Protein AF-A0A5J4Q2A3-F1 (afdb_monomer_lite)

pLDDT: mean 70.54, std 13.64, range [39.84, 91.06]

Sequence (145 aa):
QNTLCSVMNIPIKYTAQIERRWKGLSETLSTDTLQIHTCFYKGNLLIAPNSTSLSSYMYYLDRDETLEGKALYEESISKLSASYNMMTVVDMQEFFDQPNGYTRFFPAFFYRNRDFFSWFIFIVQLVYDEKNMIYPNMVLLYKGN

Radius of gyration: 15.87 Å; chains: 1; bounding box: 33×42×39 Å

Structure (mmCIF, N/CA/C/O backbone):
data_AF-A0A5J4Q2A3-F1
#
_entry.id   AF-A0A5J4Q2A3-F1
#
loop_
_atom_site.group_PDB
_atom_site.id
_atom_site.type_symbol
_atom_site.label_atom_id
_atom_site.label_alt_id
_atom_site.label_comp_id
_atom_site.label_asym_id
_atom_site.label_entity_id
_atom_site.label_seq_id
_atom_site.pdbx_PDB_ins_code
_atom_site.Cartn_x
_atom_site.Cartn_y
_atom_site.Cartn_z
_atom_site.occupancy
_atom_site.B_iso_or_equiv
_atom_site.auth_seq_id
_atom_site.auth_comp_id
_atom_site.auth_asym_id
_atom_site.auth_atom_id
_atom_site.pdbx_PDB_model_num
ATOM 1 N N . GLN A 1 1 ? 12.625 4.850 17.564 1.00 39.84 1 GLN A N 1
ATOM 2 C CA . GLN A 1 1 ? 12.703 5.782 16.414 1.00 39.84 1 GLN A CA 1
ATOM 3 C C . GLN A 1 1 ? 13.092 5.070 15.112 1.00 39.84 1 GLN A C 1
ATOM 5 O O . GLN A 1 1 ? 12.363 5.245 14.150 1.00 39.84 1 GLN A O 1
ATOM 10 N N . ASN A 1 2 ? 14.117 4.201 15.066 1.00 41.53 2 ASN A N 1
ATOM 1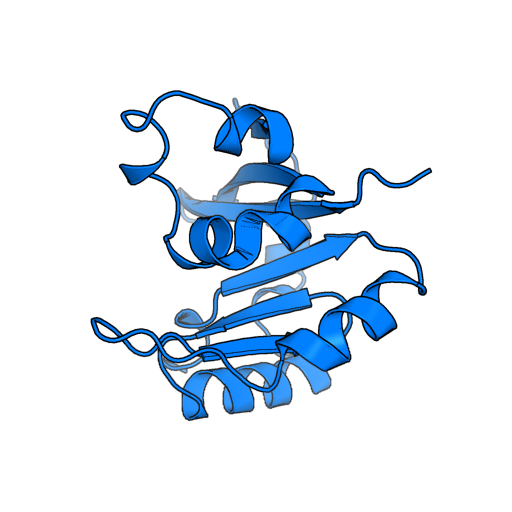1 C CA . ASN A 1 2 ? 14.521 3.493 13.826 1.00 41.53 2 ASN A CA 1
ATOM 12 C C . ASN A 1 2 ? 13.515 2.477 13.240 1.00 41.53 2 ASN A C 1
ATOM 14 O O . ASN A 1 2 ? 13.635 2.111 12.078 1.00 41.53 2 ASN A O 1
ATOM 18 N N . THR A 1 3 ? 12.530 2.011 14.007 1.00 44.84 3 THR A N 1
ATOM 19 C CA . THR A 1 3 ? 11.535 1.023 13.550 1.00 44.84 3 THR A CA 1
ATOM 20 C C . THR A 1 3 ? 10.438 1.629 12.669 1.00 44.84 3 THR A C 1
ATOM 22 O O . THR A 1 3 ? 9.942 0.952 11.773 1.00 44.84 3 THR A O 1
ATOM 25 N N . LEU A 1 4 ? 10.095 2.907 12.868 1.00 49.62 4 LEU A N 1
ATOM 26 C CA . LEU A 1 4 ? 9.005 3.575 12.144 1.00 49.62 4 LEU A CA 1
ATOM 27 C C . LEU A 1 4 ? 9.336 3.819 10.665 1.00 49.62 4 LEU A C 1
ATOM 29 O O . LEU A 1 4 ? 8.511 3.522 9.813 1.00 49.62 4 LEU A O 1
ATOM 33 N N . CYS A 1 5 ? 10.564 4.247 10.343 1.00 51.91 5 CYS A N 1
ATOM 34 C CA . CYS A 1 5 ? 11.005 4.467 8.954 1.00 51.91 5 CYS A CA 1
ATOM 35 C C . CYS A 1 5 ? 11.132 3.180 8.120 1.00 51.91 5 CYS A C 1
ATOM 37 O O . CYS A 1 5 ? 11.471 3.250 6.943 1.00 51.91 5 CYS A O 1
ATOM 39 N N . SER A 1 6 ? 10.918 2.006 8.723 1.00 60.00 6 SER A N 1
ATOM 40 C CA . SER A 1 6 ? 11.001 0.717 8.030 1.00 60.00 6 SER A CA 1
ATOM 41 C C . SER A 1 6 ? 9.648 0.188 7.555 1.00 60.00 6 SER A C 1
ATOM 43 O O . SER A 1 6 ? 9.611 -0.856 6.907 1.00 60.00 6 SER A O 1
ATOM 45 N N . VAL A 1 7 ? 8.548 0.876 7.884 1.00 63.50 7 VAL A N 1
ATOM 46 C CA . VAL A 1 7 ? 7.199 0.475 7.479 1.00 63.50 7 VAL A CA 1
ATOM 47 C C . VAL A 1 7 ? 6.744 1.338 6.314 1.00 63.50 7 VAL A C 1
ATOM 49 O O . VAL A 1 7 ? 6.680 2.558 6.419 1.00 63.50 7 VAL A O 1
ATOM 52 N N . MET A 1 8 ? 6.426 0.692 5.198 1.00 75.38 8 MET A N 1
ATOM 53 C CA . MET A 1 8 ? 5.768 1.331 4.069 1.00 75.38 8 MET A CA 1
ATOM 54 C C . MET A 1 8 ? 4.261 1.282 4.309 1.00 75.38 8 MET A C 1
ATOM 56 O O . MET A 1 8 ? 3.679 0.201 4.412 1.00 75.38 8 MET A O 1
ATOM 60 N N . ASN A 1 9 ? 3.657 2.460 4.419 1.00 77.25 9 ASN A N 1
ATOM 61 C CA . ASN A 1 9 ? 2.224 2.644 4.559 1.00 77.25 9 ASN A CA 1
ATOM 62 C C . ASN A 1 9 ? 1.631 3.022 3.196 1.00 77.25 9 ASN A C 1
ATOM 64 O O . ASN A 1 9 ? 1.978 4.061 2.639 1.00 77.25 9 ASN A O 1
ATOM 68 N N . ILE A 1 10 ? 0.774 2.163 2.647 1.00 76.19 10 ILE A N 1
ATOM 69 C CA . ILE A 1 10 ? 0.104 2.387 1.365 1.00 76.19 10 ILE A CA 1
ATOM 70 C C . ILE A 1 10 ? -1.393 2.532 1.639 1.00 76.19 10 ILE A C 1
ATOM 72 O O . ILE A 1 10 ? -2.068 1.518 1.857 1.00 76.19 10 ILE A O 1
ATOM 76 N N . PRO A 1 11 ? -1.936 3.760 1.615 1.00 76.25 11 PRO A N 1
ATOM 77 C CA . PRO A 1 11 ? -3.367 3.978 1.709 1.00 76.25 11 PRO A CA 1
ATOM 78 C C . PRO A 1 11 ? -4.111 3.255 0.595 1.00 76.25 11 PRO A C 1
ATOM 80 O O . PRO A 1 11 ? -3.725 3.298 -0.581 1.00 76.25 11 PRO A O 1
ATOM 83 N N . ILE A 1 12 ? -5.214 2.613 0.969 1.00 70.62 12 ILE A N 1
ATOM 84 C CA . ILE A 1 12 ? -6.081 1.913 0.034 1.00 70.62 12 ILE A CA 1
ATOM 85 C C . ILE A 1 12 ? -7.442 2.582 0.060 1.00 70.62 12 ILE A C 1
ATOM 87 O O . ILE A 1 12 ? -8.138 2.598 1.072 1.00 70.62 12 ILE A O 1
ATOM 91 N N . LYS A 1 13 ? -7.845 3.122 -1.086 1.00 71.56 13 LYS A N 1
ATOM 92 C CA . LYS A 1 13 ? -9.188 3.677 -1.251 1.00 71.56 13 LYS A CA 1
ATOM 93 C C . LYS A 1 13 ? -10.111 2.549 -1.710 1.00 71.56 13 LYS A C 1
ATOM 95 O O . LYS A 1 13 ? -10.019 2.120 -2.860 1.00 71.56 13 LYS A O 1
ATOM 100 N N . TYR A 1 14 ? -10.947 2.038 -0.802 1.00 66.56 14 TYR A N 1
ATOM 101 C CA . TYR A 1 14 ? -11.841 0.896 -1.040 1.00 66.56 14 TYR A CA 1
ATOM 102 C C . TYR A 1 14 ? -13.268 1.086 -0.500 1.00 66.56 14 TYR A C 1
ATOM 104 O O . TYR A 1 14 ? -13.542 1.983 0.293 1.00 66.56 14 TYR A O 1
ATOM 112 N N . THR A 1 15 ? -14.164 0.174 -0.898 1.00 58.06 15 THR A N 1
ATOM 113 C CA . THR A 1 15 ? -15.501 -0.050 -0.317 1.00 58.06 15 THR A CA 1
ATOM 114 C C . THR A 1 15 ? -15.494 -1.271 0.625 1.00 58.06 15 THR A C 1
ATOM 116 O O . THR A 1 15 ? -14.657 -2.168 0.493 1.00 58.06 15 THR A O 1
ATOM 119 N N . ALA A 1 16 ? -16.438 -1.353 1.574 1.00 56.97 16 ALA A N 1
ATOM 120 C CA . ALA A 1 16 ? -16.487 -2.371 2.645 1.00 56.97 16 ALA A CA 1
ATOM 121 C C . ALA A 1 16 ? -16.471 -3.857 2.190 1.00 56.97 16 ALA A C 1
ATOM 123 O O . ALA A 1 16 ? -16.280 -4.762 3.003 1.00 56.97 16 ALA A O 1
ATOM 124 N N . GLN A 1 17 ? -16.668 -4.149 0.900 1.00 59.00 17 GLN A N 1
ATOM 125 C CA . GLN A 1 17 ? -16.621 -5.510 0.350 1.00 59.00 17 GLN A CA 1
ATOM 126 C C . GLN A 1 17 ? -15.198 -6.093 0.257 1.00 59.00 17 GLN A C 1
ATOM 128 O O . GLN A 1 17 ? -15.039 -7.314 0.326 1.00 59.00 17 GLN A O 1
ATOM 133 N N . ILE A 1 18 ? -14.158 -5.257 0.154 1.00 64.12 18 ILE A N 1
ATOM 134 C CA . ILE A 1 18 ? -12.765 -5.726 0.021 1.00 64.12 18 ILE A CA 1
ATOM 135 C C . ILE A 1 18 ? -12.227 -6.319 1.320 1.00 64.12 18 ILE A C 1
ATOM 137 O O . ILE A 1 18 ? -11.523 -7.329 1.283 1.00 64.12 18 ILE A O 1
ATOM 141 N N . GLU A 1 19 ? -12.607 -5.757 2.470 1.00 60.41 19 GLU A N 1
ATOM 142 C CA . GLU A 1 19 ? -12.134 -6.217 3.783 1.00 60.41 19 GLU A CA 1
ATOM 143 C C . GLU A 1 19 ? -12.451 -7.702 4.026 1.00 60.41 19 GLU A C 1
ATOM 145 O O . GLU A 1 19 ? -11.644 -8.438 4.597 1.00 60.41 19 GLU A O 1
ATOM 150 N N . ARG A 1 20 ? -13.602 -8.182 3.528 1.00 63.16 20 ARG A N 1
ATOM 151 C CA . ARG A 1 20 ? -13.996 -9.599 3.623 1.00 63.16 20 ARG A CA 1
ATOM 152 C C . ARG A 1 20 ? -13.167 -10.502 2.717 1.00 63.16 20 ARG A C 1
ATOM 154 O O . ARG A 1 20 ? -12.816 -11.603 3.128 1.00 63.16 20 ARG A O 1
ATOM 161 N N . ARG A 1 21 ? -12.851 -10.041 1.503 1.00 63.66 21 ARG A N 1
ATOM 162 C CA . ARG A 1 21 ? -12.048 -10.795 0.527 1.00 63.66 21 ARG A CA 1
ATOM 163 C C . ARG A 1 21 ? -10.600 -10.961 1.000 1.00 63.66 21 ARG A C 1
ATOM 165 O O . ARG A 1 21 ? -9.985 -11.977 0.704 1.00 63.66 21 ARG A O 1
ATOM 172 N N . TRP A 1 22 ? -10.085 -10.000 1.773 1.00 62.06 22 TRP A N 1
ATOM 173 C CA . TRP A 1 22 ? -8.722 -10.038 2.303 1.00 62.06 22 TRP A CA 1
ATOM 174 C C . TRP A 1 22 ? -8.554 -10.873 3.581 1.00 62.06 22 TRP A C 1
ATOM 176 O O . TRP A 1 22 ? -7.512 -11.507 3.744 1.00 62.06 22 TRP A O 1
ATOM 186 N N . LYS A 1 23 ? -9.557 -10.941 4.472 1.00 59.97 23 LYS A N 1
ATOM 187 C CA . LYS A 1 23 ? -9.460 -11.774 5.691 1.00 59.97 23 LYS A CA 1
ATOM 188 C C . LYS A 1 23 ? -9.045 -13.226 5.404 1.00 59.97 23 LYS A C 1
ATOM 190 O O . LYS A 1 23 ? -8.353 -13.805 6.227 1.00 59.97 23 LYS A O 1
ATOM 195 N N . GLY A 1 24 ? -9.391 -13.775 4.235 1.00 56.72 24 GLY A N 1
ATOM 196 C CA . GLY A 1 24 ? -8.960 -15.115 3.810 1.00 56.72 24 GLY A CA 1
ATOM 197 C C . GLY A 1 24 ? -7.521 -15.224 3.275 1.00 56.72 24 GLY A C 1
ATOM 198 O O . GLY A 1 24 ? -6.995 -16.326 3.210 1.00 56.72 24 GLY A O 1
ATOM 199 N N . LEU A 1 25 ? -6.870 -14.117 2.898 1.00 55.56 25 LEU A N 1
ATOM 200 C CA . LEU A 1 25 ? -5.488 -14.083 2.380 1.00 55.56 25 LEU A CA 1
ATOM 201 C C . LEU A 1 25 ? -4.453 -13.730 3.464 1.00 55.56 25 LEU A C 1
ATOM 203 O O . LEU A 1 25 ? -3.288 -14.109 3.358 1.00 55.56 25 LEU A O 1
ATOM 207 N N . SER A 1 26 ? -4.880 -13.042 4.530 1.00 52.47 26 SER A N 1
ATOM 208 C CA . SER A 1 26 ? -4.028 -12.602 5.647 1.00 52.47 26 SER A CA 1
ATOM 209 C C . SER A 1 26 ? -3.342 -13.736 6.424 1.00 52.47 26 SER A C 1
ATOM 211 O O . SER A 1 26 ? -2.396 -13.463 7.160 1.00 52.47 26 SER A O 1
ATOM 213 N N . GLU A 1 27 ? -3.815 -14.978 6.316 1.00 50.19 27 GLU A N 1
ATOM 214 C CA . GLU A 1 27 ? -3.328 -16.093 7.140 1.00 50.19 27 GLU A CA 1
ATOM 215 C C . GLU A 1 27 ? -2.061 -16.762 6.580 1.00 50.19 27 GLU A C 1
ATOM 217 O O . GLU A 1 27 ? -1.430 -17.540 7.289 1.00 50.19 27 GLU A O 1
ATOM 222 N N . THR A 1 28 ? -1.632 -16.460 5.343 1.00 49.22 28 THR A N 1
ATOM 223 C CA . THR A 1 28 ? -0.509 -17.199 4.730 1.00 49.22 28 THR A CA 1
ATOM 224 C C . THR A 1 28 ? 0.356 -16.351 3.798 1.00 49.22 28 THR A C 1
ATOM 226 O O . THR A 1 28 ? 0.219 -16.422 2.581 1.00 49.22 28 THR A O 1
ATOM 229 N N . LEU A 1 29 ? 1.304 -15.575 4.330 1.00 50.53 29 LEU A N 1
ATOM 230 C CA . LEU A 1 29 ? 2.337 -14.942 3.497 1.00 50.53 29 LEU A CA 1
ATOM 231 C C . LEU A 1 29 ? 3.709 -15.030 4.178 1.00 50.53 29 LEU A C 1
ATOM 233 O O . LEU A 1 29 ? 4.071 -14.209 5.013 1.00 50.53 29 LEU A O 1
ATOM 237 N N . SER A 1 30 ? 4.475 -16.061 3.813 1.00 46.97 30 SER A N 1
ATOM 238 C CA . SER A 1 30 ? 5.915 -16.177 4.072 1.00 46.97 30 SER A CA 1
ATOM 239 C C . SER A 1 30 ? 6.646 -16.320 2.737 1.00 46.97 30 SER A C 1
ATOM 241 O O . SER A 1 30 ? 6.203 -17.028 1.835 1.00 46.97 30 SER A O 1
ATOM 243 N N . THR A 1 31 ? 7.742 -15.589 2.580 1.00 45.38 31 THR A N 1
ATOM 244 C CA . THR A 1 31 ? 8.578 -15.537 1.375 1.00 45.38 31 THR A CA 1
ATOM 245 C C . THR A 1 31 ? 9.932 -16.182 1.680 1.00 45.38 31 THR A C 1
ATOM 247 O O . THR A 1 31 ? 10.648 -15.698 2.551 1.00 45.38 31 THR A O 1
ATOM 250 N N . ASP A 1 32 ? 10.315 -17.217 0.924 1.00 49.50 32 ASP A N 1
ATOM 251 C CA . ASP A 1 32 ? 11.542 -18.017 1.145 1.00 49.50 32 ASP A CA 1
ATOM 252 C C . ASP A 1 32 ? 12.882 -17.268 0.990 1.00 49.50 32 ASP A C 1
ATOM 254 O O . ASP A 1 32 ? 13.937 -17.845 1.233 1.00 49.50 32 ASP A O 1
ATOM 258 N N . THR A 1 33 ? 12.891 -15.990 0.598 1.00 52.56 33 THR A N 1
ATOM 259 C CA . THR A 1 33 ? 14.143 -15.241 0.362 1.00 52.56 33 THR A CA 1
ATOM 260 C C . THR A 1 33 ? 14.278 -13.921 1.128 1.00 52.56 33 THR A C 1
ATOM 262 O O . THR A 1 33 ? 15.359 -13.344 1.125 1.00 52.56 33 THR A O 1
ATOM 265 N N . LEU A 1 34 ? 13.231 -13.458 1.818 1.00 56.84 34 LEU A N 1
ATOM 266 C CA . LEU A 1 34 ? 13.225 -12.326 2.765 1.00 56.84 34 LEU A CA 1
ATOM 267 C C . LEU A 1 34 ? 11.817 -12.274 3.352 1.00 56.84 34 LEU A C 1
ATOM 269 O O . LEU A 1 34 ? 10.891 -11.976 2.606 1.00 56.84 34 LEU A O 1
ATOM 273 N N . GLN A 1 35 ? 11.626 -12.597 4.630 1.00 65.25 35 GLN A N 1
ATOM 274 C CA . GLN A 1 35 ? 10.298 -12.665 5.251 1.00 65.25 35 GLN A CA 1
ATOM 275 C C . GLN A 1 35 ? 9.724 -11.247 5.439 1.00 65.25 35 GLN A C 1
ATOM 277 O O . GLN A 1 35 ? 9.941 -10.597 6.459 1.00 65.25 35 GLN A O 1
ATOM 282 N N . ILE A 1 36 ? 9.026 -10.733 4.425 1.00 71.06 36 ILE A N 1
ATOM 283 C CA . ILE A 1 36 ? 8.363 -9.426 4.489 1.00 71.06 36 ILE A CA 1
ATOM 284 C C . ILE A 1 36 ? 7.029 -9.619 5.209 1.00 71.06 36 ILE A C 1
ATOM 286 O O . ILE A 1 36 ? 6.273 -10.534 4.893 1.00 71.06 36 ILE A O 1
ATOM 290 N N . HIS A 1 37 ? 6.749 -8.763 6.184 1.00 75.06 37 HIS A N 1
ATOM 291 C CA . HIS A 1 37 ? 5.545 -8.820 7.000 1.00 75.06 37 HIS A CA 1
ATOM 292 C C . HIS A 1 37 ? 4.550 -7.780 6.501 1.00 75.06 37 HIS A C 1
ATOM 294 O O . HIS A 1 37 ? 4.892 -6.604 6.393 1.00 75.06 37 HIS A O 1
ATOM 300 N N . THR A 1 38 ? 3.322 -8.198 6.206 1.00 76.12 38 THR A N 1
ATOM 301 C CA . THR A 1 38 ? 2.289 -7.298 5.684 1.00 76.12 38 THR A CA 1
ATOM 302 C C . THR A 1 38 ? 0.993 -7.437 6.454 1.00 76.12 38 THR A C 1
ATOM 304 O O . THR A 1 38 ? 0.576 -8.558 6.740 1.00 76.12 38 THR A O 1
ATOM 307 N N . CYS A 1 39 ? 0.317 -6.329 6.738 1.00 75.94 39 CYS A N 1
ATOM 308 C CA . CYS A 1 39 ? -1.044 -6.364 7.264 1.00 75.94 39 CYS A CA 1
ATOM 309 C C . CYS A 1 39 ? -1.881 -5.218 6.705 1.00 75.94 39 CYS A C 1
ATOM 311 O O . CYS A 1 39 ? -1.357 -4.184 6.297 1.00 75.94 39 CYS A O 1
ATOM 313 N N . PHE A 1 40 ? -3.195 -5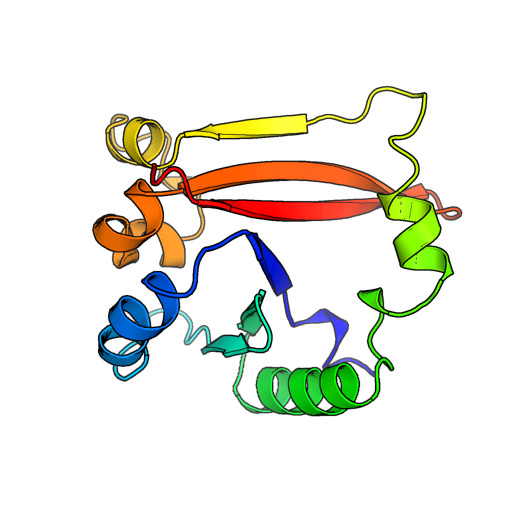.410 6.697 1.00 76.69 40 PHE A N 1
ATOM 314 C CA . PHE A 1 40 ? -4.126 -4.322 6.453 1.00 76.69 40 PHE A CA 1
ATOM 315 C C . PHE A 1 40 ? -4.560 -3.750 7.795 1.00 76.69 40 PHE A C 1
ATOM 317 O O . PHE A 1 40 ? -5.012 -4.494 8.667 1.00 76.69 40 PHE A O 1
ATOM 324 N N . TYR A 1 41 ? -4.430 -2.439 7.961 1.00 79.94 41 TYR A N 1
ATOM 325 C CA . TYR A 1 41 ? -4.772 -1.760 9.200 1.00 79.94 41 TYR A CA 1
ATOM 326 C C . TYR A 1 41 ? -5.349 -0.371 8.923 1.00 79.94 41 TYR A C 1
ATOM 328 O O . TYR A 1 41 ? -4.724 0.448 8.251 1.00 79.94 41 TYR A O 1
ATOM 336 N N . LYS A 1 42 ? -6.565 -0.111 9.427 1.00 78.88 42 LYS A N 1
ATOM 337 C CA . LYS A 1 42 ? -7.272 1.181 9.309 1.00 78.88 42 LYS A CA 1
ATOM 338 C C . LYS A 1 42 ? -7.297 1.772 7.886 1.00 78.88 42 LYS A C 1
ATOM 340 O O . LYS A 1 42 ? -7.014 2.948 7.698 1.00 78.88 42 LYS A O 1
ATOM 345 N N . GLY A 1 43 ? -7.611 0.965 6.873 1.00 76.50 43 GLY A N 1
ATOM 346 C CA . GLY A 1 43 ? -7.653 1.452 5.489 1.00 76.50 43 GLY A CA 1
ATOM 347 C C . GLY A 1 43 ? -6.320 1.404 4.736 1.00 76.50 43 GLY A C 1
ATOM 348 O O . GLY A 1 43 ? -6.266 1.779 3.569 1.00 76.50 43 GLY A O 1
ATOM 349 N N . ASN A 1 44 ? -5.249 0.927 5.371 1.00 81.12 44 ASN A N 1
ATOM 350 C CA . ASN A 1 44 ? -3.907 0.939 4.802 1.00 81.12 44 ASN A CA 1
ATOM 351 C C . ASN A 1 44 ? -3.333 -0.465 4.662 1.00 81.12 44 ASN A C 1
ATOM 353 O O . ASN A 1 44 ? -3.543 -1.304 5.535 1.00 81.12 44 ASN A O 1
ATOM 357 N N . LEU A 1 45 ? -2.544 -0.697 3.615 1.00 83.12 45 LEU A N 1
ATOM 358 C CA . LEU A 1 45 ? -1.622 -1.825 3.542 1.00 83.12 45 LEU A CA 1
ATOM 359 C C . LEU A 1 45 ? -0.283 -1.397 4.142 1.00 83.12 45 LEU A C 1
ATOM 361 O O . LEU A 1 45 ? 0.407 -0.534 3.605 1.00 83.12 45 LEU A O 1
ATOM 365 N N . LEU A 1 46 ? 0.080 -2.030 5.250 1.00 83.25 46 LEU A N 1
ATOM 366 C CA . LEU A 1 46 ? 1.360 -1.863 5.915 1.00 83.25 46 LEU A CA 1
ATOM 367 C C . LEU A 1 46 ? 2.306 -2.978 5.475 1.00 83.25 46 LEU A C 1
ATOM 369 O O . LEU A 1 46 ? 1.930 -4.151 5.475 1.00 83.25 46 LEU A O 1
ATOM 373 N N . ILE A 1 47 ? 3.539 -2.616 5.131 1.00 81.19 47 ILE A N 1
ATOM 374 C CA . ILE A 1 47 ? 4.600 -3.543 4.726 1.00 81.19 47 ILE A CA 1
ATOM 375 C C . ILE A 1 47 ? 5.841 -3.242 5.564 1.00 81.19 47 ILE A C 1
ATOM 377 O O . ILE A 1 47 ? 6.320 -2.112 5.573 1.00 81.19 47 ILE A O 1
ATOM 381 N N . ALA A 1 48 ? 6.376 -4.241 6.260 1.00 82.38 48 ALA A N 1
ATOM 382 C CA . ALA A 1 48 ? 7.493 -4.096 7.186 1.00 82.38 48 ALA A CA 1
ATOM 383 C C . ALA A 1 48 ? 8.510 -5.243 7.039 1.00 82.38 48 ALA A C 1
ATOM 385 O O . ALA A 1 48 ? 8.149 -6.351 6.638 1.00 82.38 48 ALA A O 1
ATOM 386 N N . PRO A 1 49 ? 9.783 -5.034 7.420 1.00 78.88 49 PRO A N 1
ATOM 387 C CA . PRO A 1 49 ? 10.794 -6.091 7.388 1.00 78.88 49 PRO A CA 1
ATOM 388 C C . PRO A 1 49 ? 10.610 -7.147 8.490 1.00 78.88 49 PRO A C 1
ATOM 390 O O . PRO A 1 49 ? 11.183 -8.226 8.395 1.00 78.88 49 PRO A O 1
ATOM 393 N N . ASN A 1 50 ? 9.866 -6.844 9.558 1.00 81.31 50 ASN A N 1
ATOM 394 C CA . ASN A 1 50 ? 9.606 -7.757 10.672 1.00 81.31 50 ASN A CA 1
ATOM 395 C C . ASN A 1 50 ? 8.323 -7.368 11.428 1.00 81.31 50 ASN A C 1
ATOM 397 O O . ASN A 1 50 ? 7.839 -6.236 11.323 1.00 81.31 50 ASN A O 1
ATOM 401 N N . SER A 1 51 ? 7.796 -8.305 12.217 1.00 81.19 51 SER A N 1
ATOM 402 C CA . SER A 1 51 ? 6.589 -8.117 13.032 1.00 81.19 51 SER A CA 1
ATOM 403 C C . SER A 1 51 ? 6.723 -7.001 14.074 1.00 81.19 51 SER A C 1
ATOM 405 O O . SER A 1 51 ? 5.771 -6.256 14.285 1.00 81.19 51 SER A O 1
ATOM 407 N N . THR A 1 52 ? 7.896 -6.818 14.688 1.00 83.56 52 THR A N 1
ATOM 408 C CA . THR A 1 52 ? 8.131 -5.765 15.693 1.00 83.56 52 THR A CA 1
ATOM 409 C C . THR A 1 52 ? 7.984 -4.363 15.107 1.00 83.56 52 THR A C 1
ATOM 411 O O . THR A 1 52 ? 7.342 -3.508 15.723 1.00 83.56 52 THR A O 1
ATOM 414 N N . SER A 1 53 ? 8.546 -4.116 13.919 1.00 82.62 53 SER A N 1
ATOM 415 C CA . SER A 1 53 ? 8.368 -2.862 13.179 1.00 82.62 53 SER A CA 1
ATOM 416 C C . SER A 1 53 ? 6.893 -2.616 12.873 1.00 82.62 53 SER A C 1
ATOM 418 O O . SER A 1 53 ? 6.402 -1.514 13.110 1.00 82.62 53 SER A O 1
ATOM 420 N N . LEU A 1 54 ? 6.184 -3.651 12.410 1.00 83.00 54 LEU A N 1
ATOM 421 C CA . LEU A 1 54 ? 4.766 -3.578 12.058 1.00 83.00 54 LEU A CA 1
ATOM 422 C C . LEU A 1 54 ? 3.899 -3.213 13.275 1.00 83.00 54 LEU A C 1
ATOM 424 O O . LEU A 1 54 ? 3.178 -2.219 13.241 1.00 83.00 54 LEU A O 1
ATOM 428 N N . SER A 1 55 ? 4.041 -3.947 14.382 1.00 82.69 55 SER A N 1
ATOM 429 C CA . SER A 1 55 ? 3.294 -3.702 15.623 1.00 82.69 55 SER A CA 1
ATOM 430 C C . SER A 1 55 ? 3.626 -2.347 16.246 1.00 82.69 55 SER A C 1
ATOM 432 O O . SER A 1 55 ? 2.737 -1.664 16.750 1.00 82.69 55 SER A O 1
ATOM 434 N N . SER A 1 56 ? 4.896 -1.928 16.184 1.00 83.88 56 SER A N 1
ATOM 435 C CA . SER A 1 56 ? 5.301 -0.596 16.648 1.00 83.88 56 SER A CA 1
ATOM 436 C C . SER A 1 56 ? 4.618 0.491 15.823 1.00 83.88 56 SER A C 1
ATOM 438 O O . SER A 1 56 ? 4.073 1.429 16.391 1.00 83.88 56 SER A O 1
ATOM 440 N N . TYR A 1 57 ? 4.609 0.365 14.493 1.00 83.62 57 TYR A N 1
ATOM 441 C CA . TYR A 1 57 ? 3.957 1.339 13.620 1.00 83.62 57 TYR A CA 1
ATOM 442 C C . TYR A 1 57 ? 2.450 1.414 13.871 1.00 83.62 57 TYR A C 1
ATOM 444 O O . TYR A 1 57 ? 1.927 2.513 14.005 1.00 83.62 57 TYR A O 1
ATOM 452 N N . MET A 1 58 ? 1.770 0.274 14.035 1.00 85.12 58 MET A N 1
ATOM 453 C CA . MET A 1 58 ? 0.346 0.235 14.397 1.00 85.12 58 MET A CA 1
ATOM 454 C C . MET A 1 58 ? 0.065 0.960 15.723 1.00 85.12 58 MET A C 1
ATOM 456 O O . MET A 1 58 ? -0.864 1.758 15.787 1.00 85.12 58 MET A O 1
ATOM 460 N N . TYR A 1 59 ? 0.908 0.759 16.745 1.00 86.62 59 TYR A N 1
ATOM 461 C CA . TYR A 1 59 ? 0.795 1.458 18.032 1.00 86.62 59 TYR A CA 1
ATOM 462 C C . TYR A 1 59 ? 0.871 2.987 17.888 1.00 86.62 59 TYR A C 1
ATOM 464 O O . TYR A 1 59 ? 0.101 3.704 18.523 1.00 86.62 59 TYR A O 1
ATOM 472 N N . TYR A 1 60 ? 1.780 3.497 17.051 1.00 83.50 60 TYR A N 1
ATOM 473 C CA . TYR A 1 60 ? 1.880 4.938 16.789 1.00 83.50 60 TYR A CA 1
ATOM 474 C C . TYR A 1 60 ? 0.761 5.445 15.871 1.00 83.50 60 TYR A C 1
ATOM 476 O O . TYR A 1 60 ? 0.289 6.563 16.064 1.00 83.50 60 TYR A O 1
ATOM 484 N N . LEU A 1 61 ? 0.300 4.630 14.915 1.00 84.50 61 LEU A N 1
ATOM 485 C CA . LEU A 1 61 ? -0.825 4.960 14.034 1.00 84.50 61 LEU A CA 1
ATOM 486 C C . LEU A 1 61 ? -2.133 5.084 14.821 1.00 84.50 61 LEU A C 1
ATOM 488 O O . LEU A 1 61 ? -2.972 5.913 14.501 1.00 84.50 61 LEU A O 1
ATOM 492 N N . ASP A 1 62 ? -2.306 4.300 15.885 1.00 86.75 62 ASP A N 1
ATOM 493 C CA . ASP A 1 62 ? -3.465 4.416 16.773 1.00 86.75 62 ASP A CA 1
ATOM 494 C C . ASP A 1 62 ? -3.520 5.706 17.582 1.00 86.75 62 ASP A C 1
ATOM 496 O O . ASP A 1 62 ? -4.581 6.049 18.101 1.00 86.75 62 ASP A O 1
ATOM 500 N N . ARG A 1 63 ? -2.391 6.405 17.681 1.00 85.00 63 ARG A N 1
ATOM 501 C CA . ARG A 1 63 ? -2.224 7.628 18.464 1.00 85.00 63 ARG A CA 1
ATOM 502 C C . ARG A 1 63 ? -2.037 8.864 17.585 1.00 85.00 63 ARG A C 1
ATOM 504 O O . ARG A 1 63 ? -1.740 9.924 18.122 1.00 85.00 63 ARG A O 1
ATOM 511 N N . ASP A 1 64 ? -2.146 8.713 16.262 1.00 79.31 64 ASP A N 1
ATOM 512 C CA . ASP A 1 64 ? -1.833 9.750 15.270 1.00 79.31 64 ASP A CA 1
ATOM 513 C C . ASP A 1 64 ? -0.403 10.323 15.427 1.00 79.31 64 ASP A C 1
ATOM 515 O O . ASP A 1 64 ? -0.107 11.466 15.089 1.00 79.31 64 ASP A O 1
ATOM 519 N N . GLU A 1 65 ? 0.522 9.505 15.944 1.00 80.50 65 GLU A N 1
ATOM 520 C CA . GLU A 1 65 ? 1.917 9.870 16.237 1.00 80.50 65 GLU A CA 1
ATOM 521 C C . GLU A 1 65 ? 2.896 9.407 15.130 1.00 80.50 65 GLU A C 1
ATOM 523 O O . GLU A 1 65 ? 4.121 9.446 15.309 1.00 80.50 65 GLU A O 1
ATOM 528 N N . THR A 1 66 ? 2.392 8.948 13.979 1.00 74.62 66 THR A N 1
ATOM 529 C CA . THR A 1 66 ? 3.230 8.556 12.832 1.00 74.62 66 THR A CA 1
ATOM 530 C C . THR A 1 66 ? 3.782 9.772 12.091 1.00 74.62 66 THR A C 1
ATOM 532 O O . THR A 1 66 ? 3.367 10.909 12.313 1.00 74.62 66 THR A O 1
ATOM 535 N N . LEU A 1 67 ? 4.770 9.553 11.215 1.00 66.62 67 LEU A N 1
ATOM 536 C CA . LEU A 1 67 ? 5.310 10.628 10.379 1.00 66.62 67 LEU A CA 1
ATOM 537 C C . LEU A 1 67 ? 4.204 11.231 9.500 1.00 66.62 67 LEU A C 1
ATOM 539 O O . LEU A 1 67 ? 4.157 12.443 9.332 1.00 66.62 67 LEU A O 1
ATOM 543 N N . GLU A 1 68 ? 3.306 10.379 9.008 1.00 65.31 68 GLU A N 1
ATOM 544 C CA . GLU A 1 68 ? 2.212 10.726 8.111 1.00 65.31 68 GLU A CA 1
ATOM 545 C C . GLU A 1 68 ? 1.095 11.525 8.789 1.00 65.31 68 GLU A C 1
ATOM 547 O O . GLU A 1 68 ? 0.448 12.326 8.126 1.00 65.31 68 GLU A O 1
ATOM 552 N N . GLY A 1 69 ? 0.907 11.358 10.104 1.00 57.97 69 GLY A N 1
ATOM 553 C CA . GLY A 1 69 ? -0.037 12.142 10.911 1.00 57.97 69 GLY A CA 1
ATOM 554 C C . GLY A 1 69 ? 0.502 13.503 11.371 1.00 57.97 69 GLY A C 1
ATOM 555 O O . GLY A 1 69 ? -0.223 14.293 11.974 1.00 57.97 69 GLY A O 1
ATOM 556 N N . LYS A 1 70 ? 1.778 13.819 11.109 1.00 63.50 70 LYS A N 1
ATOM 557 C CA . LYS A 1 70 ? 2.325 15.151 11.405 1.00 63.50 70 LYS A CA 1
ATOM 558 C C . LYS A 1 70 ? 1.892 16.127 10.315 1.00 63.50 70 LYS A C 1
ATOM 560 O O . LYS A 1 70 ? 2.148 15.879 9.142 1.00 63.50 70 LYS A O 1
ATOM 565 N N . ALA A 1 71 ? 1.361 17.286 10.714 1.00 53.66 71 ALA A N 1
ATOM 566 C CA . ALA A 1 71 ? 0.889 18.353 9.818 1.00 53.66 71 ALA A CA 1
ATOM 567 C C . ALA A 1 71 ? 1.873 18.720 8.684 1.00 53.66 71 ALA A C 1
ATOM 569 O O . ALA A 1 71 ? 1.450 19.052 7.583 1.00 53.66 71 ALA A O 1
ATOM 570 N N . LEU A 1 72 ? 3.186 18.598 8.918 1.00 48.44 72 LEU A N 1
ATOM 571 C CA . LEU A 1 72 ? 4.221 18.843 7.908 1.00 48.44 72 LEU A CA 1
ATOM 572 C C . LEU A 1 72 ? 4.232 17.800 6.777 1.00 48.44 72 LEU A C 1
ATOM 574 O O . LEU A 1 72 ? 4.499 18.160 5.635 1.00 48.44 72 LEU A O 1
ATOM 578 N N . TYR A 1 73 ? 3.934 16.526 7.055 1.00 57.03 73 TYR A N 1
ATOM 579 C CA . TYR A 1 73 ? 3.814 15.506 6.010 1.00 57.03 73 TYR A CA 1
ATOM 580 C C . TYR A 1 73 ? 2.544 15.728 5.191 1.00 57.03 73 TYR A C 1
ATOM 582 O O . TYR A 1 73 ? 2.627 15.744 3.967 1.00 57.03 73 TYR A O 1
ATOM 590 N N . GLU A 1 74 ? 1.406 16.002 5.842 1.00 55.56 74 GLU A N 1
ATOM 591 C CA . GLU A 1 74 ? 0.159 16.372 5.158 1.00 55.56 74 GLU A CA 1
ATOM 592 C C . GLU A 1 74 ? 0.332 17.611 4.274 1.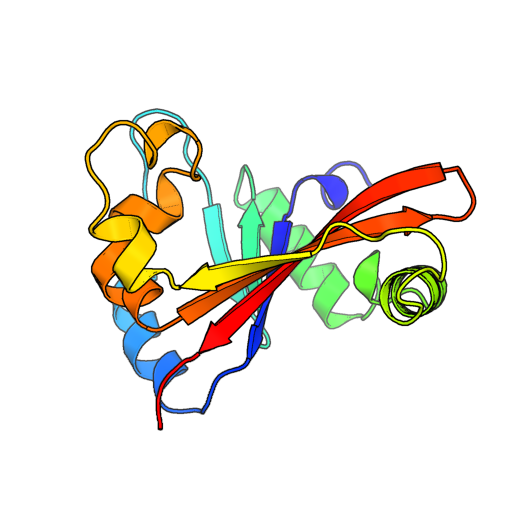00 55.56 74 GLU A C 1
ATOM 594 O O . GLU A 1 74 ? -0.120 17.620 3.133 1.00 55.56 74 GLU A O 1
ATOM 599 N N . GLU A 1 75 ? 1.030 18.646 4.742 1.00 53.59 75 GLU A N 1
ATOM 600 C CA . GLU A 1 75 ? 1.292 19.854 3.956 1.00 53.59 75 GLU A CA 1
ATOM 601 C C . GLU A 1 75 ? 2.251 19.590 2.778 1.00 53.59 75 GLU A C 1
ATOM 603 O O . GLU A 1 75 ? 2.065 20.144 1.693 1.00 53.59 75 GLU A O 1
ATOM 608 N N . SER A 1 76 ? 3.221 18.687 2.959 1.00 51.22 76 SER A N 1
ATOM 609 C CA . SER A 1 76 ? 4.154 18.260 1.906 1.00 51.22 76 SER A CA 1
ATOM 610 C C . SER A 1 76 ? 3.458 17.436 0.818 1.00 51.22 76 SER A C 1
ATOM 612 O O . SER A 1 76 ? 3.711 17.652 -0.362 1.00 51.22 76 SER A O 1
ATOM 614 N N . ILE A 1 77 ? 2.557 16.514 1.187 1.00 52.41 77 ILE A N 1
ATOM 615 C CA . ILE A 1 77 ? 1.827 15.663 0.226 1.00 52.41 77 ILE A CA 1
ATOM 616 C C . ILE A 1 77 ? 0.591 16.350 -0.377 1.00 52.41 77 ILE A C 1
ATOM 618 O O . ILE A 1 77 ? 0.206 16.024 -1.499 1.00 52.41 77 ILE A O 1
ATOM 622 N N . SER A 1 78 ? -0.054 17.272 0.351 1.00 52.56 78 SER A N 1
ATOM 623 C CA . SER A 1 78 ? -1.241 18.010 -0.119 1.00 52.56 78 SER A CA 1
ATOM 624 C C . SER A 1 78 ? -0.876 19.093 -1.126 1.00 52.56 78 SER A C 1
ATOM 626 O O . SER A 1 78 ? -1.658 19.398 -2.029 1.00 52.56 78 SER A O 1
ATOM 628 N N . LYS A 1 79 ? 0.343 19.630 -1.029 1.00 48.19 79 LYS A N 1
ATOM 629 C CA . LYS A 1 79 ? 0.941 20.426 -2.090 1.00 48.19 79 LYS A CA 1
ATOM 630 C C . LYS A 1 79 ? 1.477 19.462 -3.140 1.00 48.19 79 LYS A C 1
ATOM 632 O O . LYS A 1 79 ? 2.621 19.024 -3.088 1.00 48.19 79 LYS A O 1
ATOM 637 N N . LEU A 1 80 ? 0.664 19.175 -4.156 1.00 51.06 80 LEU A N 1
ATOM 638 C CA . LEU A 1 80 ? 1.201 18.856 -5.478 1.00 51.06 80 LEU A CA 1
ATOM 639 C C . LEU A 1 80 ? 2.161 20.008 -5.832 1.00 51.06 80 LEU A C 1
ATOM 641 O O . LEU A 1 80 ? 1.709 21.067 -6.256 1.00 51.06 80 LEU A O 1
ATOM 645 N N . SER A 1 81 ? 3.464 19.850 -5.552 1.00 46.59 81 SER A N 1
ATOM 646 C CA . SER A 1 81 ? 4.507 20.826 -5.892 1.00 46.59 81 SER A CA 1
ATOM 647 C C . SER A 1 81 ? 4.255 21.399 -7.288 1.00 46.59 81 SER A C 1
ATOM 649 O O . SER A 1 81 ? 4.033 20.657 -8.246 1.00 46.59 81 SER A O 1
ATOM 651 N N . ALA A 1 82 ? 4.286 22.729 -7.389 1.00 48.34 82 ALA A N 1
ATOM 652 C CA . ALA A 1 82 ? 4.122 23.457 -8.646 1.00 48.34 82 ALA A CA 1
ATOM 653 C C . ALA A 1 82 ? 5.244 23.150 -9.661 1.00 48.34 82 ALA A C 1
ATOM 655 O O . ALA A 1 82 ? 5.117 23.432 -10.850 1.00 48.34 82 ALA A O 1
ATOM 656 N N . SER A 1 83 ? 6.340 22.559 -9.187 1.00 50.31 83 SER A N 1
ATOM 657 C CA . SER A 1 83 ? 7.479 22.062 -9.954 1.00 50.31 83 SER A CA 1
ATOM 658 C C . SER A 1 83 ? 7.328 20.557 -10.195 1.00 50.31 83 SER A C 1
ATOM 660 O O . SER A 1 83 ? 7.230 19.797 -9.237 1.00 50.31 83 SER A O 1
ATOM 662 N N . TYR A 1 84 ? 7.293 20.162 -11.474 1.00 47.41 84 TYR A N 1
ATOM 663 C CA . TYR A 1 84 ? 7.214 18.797 -12.024 1.00 47.41 84 TYR A CA 1
ATOM 664 C C . TYR A 1 84 ? 7.259 17.647 -10.996 1.00 47.41 84 TYR A C 1
ATOM 666 O O . TYR A 1 84 ? 8.301 17.030 -10.782 1.00 47.41 84 TYR A O 1
ATOM 674 N N . ASN A 1 85 ? 6.111 17.306 -10.404 1.00 56.88 85 ASN A N 1
ATOM 675 C CA . ASN A 1 85 ? 5.965 16.020 -9.728 1.00 56.88 85 ASN A CA 1
ATOM 676 C C . ASN A 1 85 ? 5.814 14.941 -10.791 1.00 56.88 85 ASN A C 1
ATOM 678 O O . ASN A 1 85 ? 4.908 15.007 -11.624 1.00 56.88 85 ASN A O 1
ATOM 682 N N . MET A 1 86 ? 6.677 13.930 -10.757 1.00 59.88 86 MET A N 1
ATOM 683 C CA . MET A 1 86 ? 6.438 12.725 -11.536 1.00 59.88 86 MET A CA 1
ATOM 684 C C . MET A 1 86 ? 5.328 11.932 -10.842 1.00 59.88 86 MET A C 1
ATOM 686 O O . MET A 1 86 ? 5.492 11.481 -9.706 1.00 59.88 86 MET A O 1
ATOM 690 N N . MET A 1 87 ? 4.192 11.806 -11.522 1.00 72.19 87 MET A N 1
ATOM 691 C CA . MET A 1 87 ? 3.083 10.951 -11.120 1.00 72.19 87 MET A CA 1
ATOM 692 C C . MET A 1 87 ? 2.996 9.791 -12.103 1.00 72.19 87 MET A C 1
ATOM 694 O O . MET A 1 87 ? 2.860 9.998 -13.308 1.00 72.19 87 MET A O 1
ATOM 698 N N . THR A 1 88 ? 3.056 8.575 -11.579 1.00 79.56 88 THR A N 1
ATOM 699 C CA . THR A 1 88 ? 2.845 7.351 -12.344 1.00 79.56 88 THR A CA 1
ATOM 700 C C . THR A 1 88 ? 1.529 6.737 -11.900 1.00 79.56 88 THR A C 1
ATOM 702 O O . THR A 1 88 ? 1.309 6.525 -10.709 1.00 79.56 88 THR A O 1
ATOM 705 N N . VAL A 1 89 ? 0.660 6.443 -12.862 1.00 83.31 89 VAL A N 1
ATOM 706 C CA . VAL A 1 89 ? -0.606 5.739 -12.654 1.00 83.31 89 VAL A CA 1
ATOM 707 C C . VAL A 1 89 ? -0.520 4.436 -13.431 1.00 83.31 89 VAL A C 1
ATOM 709 O O . VAL A 1 89 ? -0.295 4.451 -14.638 1.00 83.31 89 VAL A O 1
ATOM 712 N N . VAL A 1 90 ? -0.647 3.315 -12.731 1.00 87.19 90 VAL A N 1
ATOM 713 C CA . VAL A 1 90 ? -0.483 1.976 -13.294 1.00 87.19 90 VAL A CA 1
ATOM 714 C C . VAL A 1 90 ? -1.775 1.203 -13.099 1.00 87.19 90 VAL A C 1
ATOM 716 O O . VAL A 1 90 ? -2.187 0.953 -11.966 1.00 87.19 90 VAL A O 1
ATOM 719 N N . ASP A 1 91 ? -2.403 0.791 -14.197 1.00 89.44 91 ASP A N 1
ATOM 720 C CA . ASP A 1 91 ? -3.406 -0.263 -14.137 1.00 89.44 91 ASP A CA 1
ATOM 721 C C . ASP A 1 91 ? -2.705 -1.585 -13.798 1.00 89.44 91 ASP A C 1
ATOM 723 O O . ASP A 1 91 ? -1.884 -2.090 -14.563 1.00 89.44 91 ASP A O 1
ATOM 727 N N . MET A 1 92 ? -3.004 -2.143 -12.625 1.00 89.88 92 MET A N 1
ATOM 728 C CA . MET A 1 92 ? -2.292 -3.323 -12.135 1.00 89.88 92 MET A CA 1
ATOM 729 C C . MET A 1 92 ? -2.622 -4.592 -12.922 1.00 89.88 92 MET A C 1
ATOM 731 O O . MET A 1 92 ? -1.775 -5.473 -13.010 1.00 89.88 92 MET A O 1
ATOM 735 N N . GLN A 1 93 ? -3.819 -4.693 -13.504 1.00 91.06 93 GLN A N 1
ATOM 736 C CA . GLN A 1 93 ? -4.188 -5.837 -14.340 1.00 91.06 93 GLN A CA 1
ATOM 737 C C . GLN A 1 93 ? -3.370 -5.812 -15.630 1.00 91.06 93 GLN A C 1
ATOM 739 O O . GLN A 1 93 ? -2.658 -6.769 -15.920 1.00 91.06 93 GLN A O 1
ATOM 744 N N . GLU A 1 94 ? -3.386 -4.676 -16.333 1.00 89.50 94 GLU A N 1
ATOM 745 C CA . GLU A 1 94 ? -2.603 -4.500 -17.560 1.00 89.50 94 GLU A CA 1
ATOM 746 C C . GLU A 1 94 ? -1.101 -4.656 -17.304 1.00 89.50 94 GLU A C 1
ATOM 748 O O . GLU A 1 94 ? -0.381 -5.198 -18.143 1.00 89.50 94 GLU A O 1
ATOM 753 N N . PHE A 1 95 ? -0.624 -4.208 -16.136 1.00 87.88 95 PHE A N 1
ATOM 754 C CA . PHE A 1 95 ? 0.766 -4.363 -15.719 1.00 87.88 95 PHE A CA 1
ATOM 755 C C . PHE A 1 95 ? 1.165 -5.830 -15.536 1.00 87.88 95 PHE A C 1
ATOM 757 O O . PHE A 1 95 ? 2.247 -6.232 -15.969 1.00 87.88 95 PHE A O 1
ATOM 764 N N . PHE A 1 96 ? 0.314 -6.642 -14.905 1.00 86.88 96 PHE A N 1
ATOM 765 C CA . PHE A 1 96 ? 0.594 -8.064 -14.702 1.00 86.88 96 PHE A CA 1
ATOM 766 C C . PHE A 1 96 ? 0.475 -8.897 -15.981 1.00 86.88 96 PHE A C 1
ATOM 768 O O . PHE A 1 96 ? 1.114 -9.949 -16.058 1.00 86.88 96 PHE A O 1
ATOM 775 N N . ASP A 1 97 ? -0.275 -8.413 -16.972 1.00 86.25 97 ASP A N 1
ATOM 776 C CA . ASP A 1 97 ? -0.399 -9.028 -18.296 1.00 86.25 97 ASP A CA 1
ATOM 777 C C . ASP A 1 97 ? 0.799 -8.713 -19.221 1.00 86.25 97 ASP A C 1
ATOM 779 O O . ASP A 1 97 ? 0.957 -9.343 -20.271 1.00 86.25 97 ASP A O 1
ATOM 783 N N . GLN A 1 98 ? 1.686 -7.778 -18.840 1.00 80.31 98 GLN A N 1
ATOM 784 C CA . GLN A 1 98 ? 2.895 -7.476 -19.612 1.00 80.31 98 GLN A CA 1
ATOM 785 C C . GLN A 1 98 ? 3.884 -8.659 -19.635 1.00 80.31 98 GLN A C 1
ATOM 787 O O . GLN A 1 98 ? 4.033 -9.380 -18.643 1.00 80.31 98 GLN A O 1
ATOM 792 N N . PRO A 1 99 ? 4.662 -8.829 -20.724 1.00 73.06 99 PRO A N 1
ATOM 793 C CA . PRO A 1 99 ? 5.716 -9.837 -20.793 1.00 73.06 9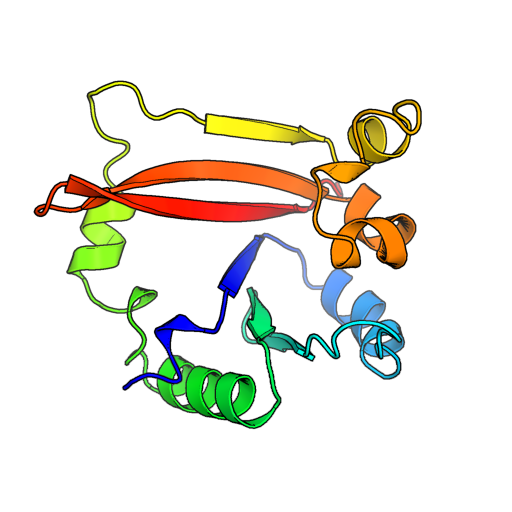9 PRO A CA 1
ATOM 794 C C . PRO A 1 99 ? 6.725 -9.695 -19.642 1.00 73.06 99 PRO A C 1
ATOM 796 O O . PRO A 1 99 ? 7.063 -8.582 -19.234 1.00 73.06 99 PRO A O 1
ATOM 799 N N . ASN A 1 100 ? 7.273 -10.828 -19.181 1.00 62.19 100 ASN A N 1
ATOM 800 C CA . ASN A 1 100 ? 8.110 -11.010 -17.976 1.00 62.19 100 ASN A CA 1
ATOM 801 C C . ASN A 1 100 ? 9.330 -10.062 -17.792 1.00 62.19 100 ASN A C 1
ATOM 803 O O . ASN A 1 100 ? 10.026 -10.151 -16.783 1.00 62.19 100 ASN A O 1
ATOM 807 N N . GLY A 1 101 ? 9.626 -9.159 -18.732 1.00 59.16 101 GLY A N 1
ATOM 808 C CA . GLY A 1 101 ? 10.719 -8.186 -18.644 1.00 59.16 101 GLY A CA 1
ATOM 809 C C . GLY A 1 101 ? 10.432 -6.960 -17.766 1.00 59.16 101 GLY A C 1
ATOM 810 O O . GLY A 1 101 ? 11.371 -6.400 -17.196 1.00 59.16 101 GLY A O 1
ATOM 811 N N . TYR A 1 102 ? 9.165 -6.554 -17.620 1.00 59.72 102 TYR A N 1
ATOM 812 C CA . TYR A 1 102 ? 8.789 -5.335 -16.881 1.00 59.72 102 TYR A CA 1
ATOM 813 C C . TYR A 1 102 ? 8.431 -5.596 -15.412 1.00 59.72 102 TYR A C 1
ATOM 815 O O . TYR A 1 102 ? 8.612 -4.727 -14.560 1.00 59.72 102 TYR A O 1
ATOM 823 N N . THR A 1 103 ? 8.012 -6.818 -15.083 1.00 62.56 103 THR A N 1
ATOM 824 C CA . THR A 1 103 ? 7.557 -7.203 -13.737 1.00 62.56 103 THR A CA 1
ATOM 825 C C . THR A 1 103 ? 8.694 -7.335 -12.723 1.00 62.56 103 THR A C 1
ATOM 827 O O . THR A 1 103 ? 8.459 -7.202 -11.525 1.00 62.56 103 THR A O 1
ATOM 830 N N . ARG A 1 104 ? 9.945 -7.517 -13.175 1.00 66.25 104 ARG A N 1
ATOM 831 C CA . ARG A 1 104 ? 11.130 -7.643 -12.301 1.00 66.25 104 ARG A CA 1
ATOM 832 C C . ARG A 1 104 ? 11.429 -6.403 -11.453 1.00 66.25 104 ARG A C 1
ATOM 834 O O . ARG A 1 104 ? 12.116 -6.512 -10.445 1.00 66.25 104 ARG A O 1
ATOM 841 N N . PHE A 1 105 ? 10.954 -5.232 -11.879 1.00 65.19 105 PHE A N 1
ATOM 842 C CA . PHE A 1 105 ? 11.131 -3.970 -11.153 1.00 65.19 105 PHE A CA 1
ATOM 843 C C . PHE A 1 105 ? 10.004 -3.703 -10.156 1.00 65.19 105 PHE A C 1
ATOM 845 O O . PHE A 1 105 ? 10.053 -2.726 -9.412 1.00 65.19 105 PHE A O 1
ATOM 852 N N . PHE A 1 106 ? 8.992 -4.567 -10.137 1.00 73.38 106 PHE A N 1
ATOM 853 C CA . PHE A 1 106 ? 7.855 -4.443 -9.252 1.00 73.38 106 PHE A CA 1
ATOM 854 C C . PHE A 1 106 ? 8.041 -5.323 -8.016 1.00 73.38 106 PHE A C 1
ATOM 856 O O . PHE A 1 106 ? 8.528 -6.451 -8.146 1.00 73.38 106 PHE A O 1
ATOM 863 N N . PRO A 1 107 ? 7.668 -4.860 -6.809 1.00 76.75 107 PRO A N 1
ATOM 864 C CA . PRO A 1 107 ? 7.870 -5.655 -5.607 1.00 76.75 107 PRO A CA 1
ATOM 865 C C . PRO A 1 107 ? 7.165 -7.011 -5.716 1.00 76.75 107 PRO A C 1
ATOM 867 O O . PRO A 1 107 ? 5.962 -7.089 -5.974 1.00 76.75 107 PRO A O 1
ATOM 870 N N . ALA A 1 108 ? 7.918 -8.090 -5.475 1.00 77.19 108 ALA A N 1
ATOM 871 C CA . ALA A 1 108 ? 7.451 -9.466 -5.657 1.00 77.19 108 ALA A CA 1
ATOM 872 C C . ALA A 1 108 ? 6.163 -9.782 -4.876 1.00 77.19 108 ALA A C 1
ATOM 874 O O . ALA A 1 108 ? 5.377 -10.626 -5.303 1.00 77.19 108 ALA A O 1
ATOM 875 N N . PHE A 1 109 ? 5.932 -9.088 -3.757 1.00 78.94 109 PHE A N 1
ATOM 876 C CA . PHE A 1 109 ? 4.706 -9.174 -2.967 1.00 78.94 109 PHE A CA 1
ATOM 877 C C . PHE A 1 109 ? 3.442 -8.948 -3.809 1.00 78.94 109 PHE A C 1
ATOM 879 O O . PHE A 1 109 ? 2.511 -9.750 -3.736 1.00 78.94 109 PHE A O 1
ATOM 886 N N . PHE A 1 110 ? 3.409 -7.905 -4.639 1.00 82.44 110 PHE A N 1
ATOM 887 C CA . PHE A 1 110 ? 2.223 -7.600 -5.433 1.00 82.44 110 PHE A CA 1
ATOM 888 C C . PHE A 1 110 ? 2.007 -8.618 -6.551 1.00 82.44 110 PHE A C 1
ATOM 890 O O . PHE A 1 110 ? 0.878 -9.034 -6.784 1.00 82.44 110 PHE A O 1
ATOM 897 N N . TYR A 1 111 ? 3.086 -9.058 -7.206 1.00 80.94 111 TYR A N 1
ATOM 898 C CA . TYR A 1 111 ? 3.009 -10.048 -8.282 1.00 80.94 111 TYR A CA 1
ATOM 899 C C . TYR A 1 111 ? 2.522 -11.414 -7.775 1.00 80.94 111 TYR A C 1
ATOM 901 O O . TYR A 1 111 ? 1.698 -12.063 -8.414 1.00 80.94 111 TYR A O 1
ATOM 909 N N . ARG A 1 112 ? 2.975 -11.842 -6.589 1.00 80.06 112 ARG A N 1
ATOM 910 C CA . ARG A 1 112 ? 2.489 -13.078 -5.945 1.00 80.06 112 ARG A CA 1
ATOM 911 C C . ARG A 1 112 ? 0.997 -13.023 -5.619 1.00 80.06 112 ARG A C 1
ATOM 913 O O . ARG A 1 112 ? 0.330 -14.046 -5.658 1.00 80.06 112 ARG A O 1
ATOM 920 N N . ASN A 1 113 ? 0.485 -11.832 -5.328 1.00 81.50 113 ASN A N 1
ATOM 921 C CA . ASN A 1 113 ? -0.914 -11.582 -4.994 1.00 81.50 113 ASN A CA 1
ATOM 922 C C . ASN A 1 113 ? -1.670 -10.921 -6.161 1.00 81.50 113 ASN A C 1
ATOM 924 O O . ASN A 1 113 ? -2.629 -10.175 -5.944 1.00 81.50 113 ASN A O 1
ATOM 928 N N . ARG A 1 114 ? -1.230 -11.160 -7.406 1.00 85.44 114 ARG A N 1
ATOM 929 C CA .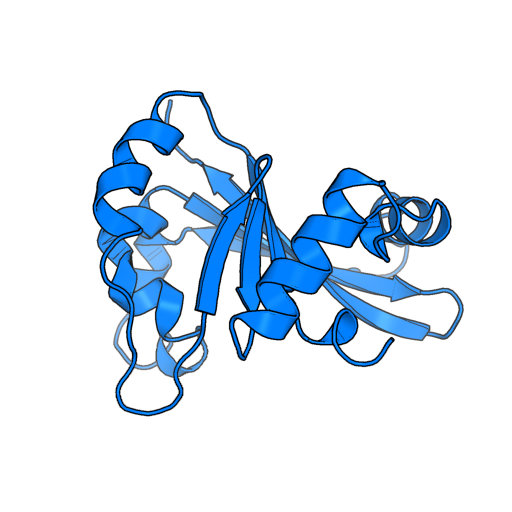 ARG A 1 114 ? -1.736 -10.453 -8.592 1.00 85.44 114 ARG A CA 1
ATOM 930 C C . ARG A 1 114 ? -3.246 -10.565 -8.772 1.00 85.44 114 ARG A C 1
ATOM 932 O O . ARG A 1 114 ? -3.858 -9.599 -9.207 1.00 85.44 114 ARG A O 1
ATOM 939 N N . ASP A 1 115 ? -3.863 -11.679 -8.383 1.00 87.44 115 ASP A N 1
ATOM 940 C CA . ASP A 1 115 ? -5.313 -11.874 -8.516 1.00 87.44 115 ASP A CA 1
ATOM 941 C C . ASP A 1 115 ? -6.103 -10.872 -7.660 1.00 87.44 115 ASP A C 1
ATOM 943 O O . ASP A 1 115 ? -7.156 -10.382 -8.070 1.00 87.44 115 ASP A O 1
ATOM 947 N N . PHE A 1 116 ? -5.573 -10.518 -6.485 1.00 85.12 116 PHE A N 1
ATOM 948 C CA . PHE A 1 116 ? -6.128 -9.463 -5.641 1.00 85.12 116 PHE A CA 1
ATOM 949 C C . PHE A 1 116 ? -5.796 -8.081 -6.212 1.00 85.12 116 PHE A C 1
ATOM 951 O O . PHE A 1 116 ? -6.688 -7.251 -6.395 1.00 85.12 116 PHE A O 1
ATOM 958 N N . PHE A 1 117 ? -4.522 -7.840 -6.531 1.00 87.69 117 PHE A N 1
ATOM 959 C CA . PHE A 1 117 ? -4.049 -6.515 -6.932 1.00 87.69 117 PHE A CA 1
ATOM 960 C C . PHE A 1 117 ? -4.476 -6.082 -8.340 1.00 87.69 117 PHE A C 1
ATOM 962 O O . PHE A 1 117 ? -4.518 -4.885 -8.597 1.00 87.69 117 PHE A O 1
ATOM 969 N N . SER A 1 118 ? -4.879 -7.004 -9.219 1.00 90.62 118 SER A N 1
ATOM 970 C CA . SER A 1 118 ? -5.413 -6.691 -10.560 1.00 90.62 118 SER A CA 1
ATOM 971 C C . SER A 1 118 ? -6.655 -5.793 -10.511 1.00 90.62 118 SER A C 1
ATOM 973 O O . SER A 1 118 ? -6.964 -5.082 -11.466 1.00 90.62 118 SER A O 1
ATOM 975 N N . TRP A 1 119 ? -7.351 -5.763 -9.375 1.00 89.75 119 TRP A N 1
ATOM 976 C CA . TRP A 1 119 ? -8.510 -4.903 -9.159 1.00 89.75 119 TRP A CA 1
ATOM 977 C C . TRP A 1 119 ? -8.159 -3.476 -8.727 1.00 89.75 119 TRP A C 1
ATOM 979 O O . TRP A 1 119 ? -9.053 -2.742 -8.314 1.00 89.75 119 TRP A O 1
ATOM 989 N N . PHE A 1 120 ? -6.890 -3.068 -8.792 1.00 89.69 120 PHE A N 1
ATOM 990 C CA . PHE A 1 120 ? -6.445 -1.754 -8.337 1.00 89.69 120 PHE A CA 1
ATOM 991 C C . PHE A 1 120 ? -5.712 -0.972 -9.431 1.00 89.69 120 PHE A C 1
ATOM 993 O O . PHE A 1 120 ? -5.062 -1.535 -10.309 1.00 89.69 120 PHE A O 1
ATOM 1000 N N . ILE A 1 121 ? -5.804 0.349 -9.349 1.00 88.62 121 ILE A N 1
ATOM 1001 C CA . ILE A 1 121 ? -4.876 1.291 -9.959 1.00 88.62 121 ILE A CA 1
ATOM 1002 C C . ILE A 1 121 ? -3.818 1.625 -8.906 1.00 88.62 121 ILE A C 1
ATOM 1004 O O . ILE A 1 121 ? -4.154 2.045 -7.798 1.00 88.62 121 ILE A O 1
ATOM 1008 N N . PHE A 1 122 ? -2.545 1.437 -9.236 1.00 87.94 122 PHE A N 1
ATOM 1009 C CA . PHE A 1 122 ? -1.424 1.811 -8.383 1.00 87.94 122 PHE A CA 1
ATOM 1010 C C . PHE A 1 122 ? -0.888 3.175 -8.797 1.00 87.94 122 PHE A C 1
ATOM 1012 O O . PHE A 1 122 ? -0.472 3.384 -9.935 1.00 87.94 122 PHE A O 1
ATOM 1019 N N . ILE A 1 123 ? -0.930 4.117 -7.866 1.00 83.12 123 ILE A N 1
ATOM 1020 C CA . ILE A 1 123 ? -0.536 5.502 -8.076 1.00 83.12 123 ILE A CA 1
ATOM 1021 C C . ILE A 1 123 ? 0.722 5.749 -7.259 1.00 83.12 123 ILE A C 1
ATOM 1023 O O . ILE A 1 123 ? 0.733 5.492 -6.059 1.00 83.12 123 ILE A O 1
ATOM 1027 N N . VAL A 1 124 ? 1.766 6.269 -7.896 1.00 81.69 124 VAL A N 1
ATOM 1028 C CA . VAL A 1 124 ? 2.990 6.710 -7.224 1.00 81.69 124 VAL A CA 1
ATOM 1029 C C . VAL A 1 124 ? 3.251 8.155 -7.598 1.00 81.69 124 VAL A C 1
ATOM 1031 O O . VAL A 1 124 ? 3.348 8.490 -8.776 1.00 81.69 124 VAL A O 1
ATOM 1034 N N . GLN A 1 125 ? 3.392 9.006 -6.595 1.00 76.56 125 GLN A N 1
ATOM 1035 C CA . GLN A 1 125 ? 3.777 10.397 -6.745 1.00 76.56 125 GLN A CA 1
ATOM 1036 C C . GLN A 1 125 ? 5.054 10.636 -5.948 1.00 76.56 125 GLN A C 1
ATOM 1038 O O . GLN A 1 125 ? 5.115 10.313 -4.767 1.00 76.56 125 GLN A O 1
ATOM 1043 N N . LEU A 1 126 ? 6.074 11.215 -6.573 1.00 73.75 126 LEU A N 1
ATOM 1044 C CA . LEU A 1 126 ? 7.259 11.664 -5.846 1.00 73.75 126 LEU A CA 1
ATOM 1045 C C . LEU A 1 126 ? 7.013 13.065 -5.287 1.00 73.75 126 LEU A C 1
ATOM 1047 O O . LEU A 1 126 ? 6.571 13.955 -6.012 1.00 73.75 126 LEU A O 1
ATOM 1051 N N . VAL A 1 127 ? 7.284 13.236 -3.998 1.00 66.25 127 VAL A N 1
ATOM 1052 C CA . VAL A 1 127 ? 7.086 14.477 -3.249 1.00 66.25 127 VAL A CA 1
ATOM 1053 C C . VAL A 1 127 ? 8.413 14.882 -2.620 1.00 66.25 127 VAL A C 1
ATOM 1055 O O . VAL A 1 127 ? 9.142 14.032 -2.112 1.00 66.25 127 VAL A O 1
ATOM 1058 N N . TYR A 1 128 ? 8.725 16.174 -2.657 1.00 67.69 128 TYR A N 1
ATOM 1059 C CA . TYR A 1 128 ? 9.889 16.745 -1.983 1.00 67.69 128 TYR A CA 1
ATOM 1060 C C . TYR A 1 128 ? 9.455 17.395 -0.671 1.00 67.69 128 TYR A C 1
ATOM 1062 O O . TYR A 1 128 ? 8.433 18.080 -0.640 1.00 67.69 128 TYR A O 1
ATOM 1070 N N . ASP A 1 129 ? 10.231 17.204 0.393 1.00 65.19 129 ASP A N 1
ATOM 1071 C CA . ASP A 1 129 ? 10.067 17.988 1.619 1.00 65.19 129 ASP A CA 1
ATOM 1072 C C . ASP A 1 129 ? 10.858 19.310 1.572 1.00 65.19 129 ASP A C 1
ATOM 1074 O O . ASP A 1 129 ? 11.604 19.600 0.633 1.00 65.19 129 ASP A O 1
ATOM 1078 N N . GLU A 1 130 ? 10.735 20.106 2.635 1.00 66.06 130 GLU A N 1
ATOM 1079 C CA . GLU A 1 130 ? 11.453 21.378 2.815 1.00 66.06 130 GLU A CA 1
ATOM 1080 C C . GLU A 1 130 ? 12.987 21.234 2.822 1.00 66.06 130 GLU A C 1
ATOM 1082 O O . GLU A 1 130 ? 13.712 22.213 2.643 1.00 66.06 130 GLU A O 1
ATOM 1087 N N . LYS A 1 131 ? 13.500 20.016 3.032 1.00 70.62 131 LYS A N 1
ATOM 1088 C CA . LYS A 1 131 ? 14.928 19.677 3.025 1.00 70.62 131 LYS A CA 1
ATOM 1089 C C . LYS A 1 131 ? 15.370 19.056 1.694 1.00 70.62 131 LYS A C 1
ATOM 1091 O O . LYS A 1 131 ? 16.494 18.563 1.613 1.00 70.62 131 LYS A O 1
ATOM 1096 N N . ASN A 1 132 ? 14.530 19.112 0.654 1.00 68.19 132 ASN A N 1
ATOM 1097 C CA . ASN A 1 132 ? 14.735 18.495 -0.662 1.00 68.19 132 ASN A CA 1
ATOM 1098 C C . ASN A 1 132 ? 14.908 16.967 -0.627 1.00 68.19 132 ASN A C 1
ATOM 1100 O O . ASN A 1 132 ? 15.477 16.378 -1.550 1.00 68.19 132 ASN A O 1
ATOM 1104 N N . MET A 1 133 ? 14.415 16.308 0.418 1.00 68.75 133 MET A N 1
ATOM 1105 C CA . MET A 1 133 ? 14.366 14.854 0.482 1.00 68.75 133 MET A CA 1
ATOM 1106 C C . MET A 1 133 ? 13.186 14.348 -0.348 1.00 68.75 133 MET A C 1
ATOM 1108 O O . MET A 1 133 ? 12.081 14.879 -0.258 1.00 68.75 133 MET A O 1
ATOM 1112 N N . ILE A 1 134 ? 13.428 13.317 -1.161 1.00 68.69 134 ILE A N 1
ATOM 1113 C CA . ILE A 1 134 ? 12.406 12.705 -2.018 1.00 68.69 134 ILE A CA 1
ATOM 1114 C C . ILE A 1 134 ? 11.686 11.604 -1.247 1.00 68.69 134 ILE A C 1
ATOM 1116 O O . ILE A 1 134 ? 12.317 10.659 -0.767 1.00 68.69 134 ILE A O 1
ATOM 1120 N N . TYR A 1 135 ? 10.360 11.683 -1.223 1.00 66.50 135 TYR A N 1
ATOM 1121 C CA . TYR A 1 135 ? 9.474 10.685 -0.646 1.00 66.50 135 TYR A CA 1
ATOM 1122 C C . TYR A 1 135 ? 8.481 10.179 -1.694 1.00 66.50 135 TYR A C 1
ATOM 1124 O O . TYR A 1 135 ? 7.822 10.982 -2.358 1.00 66.50 135 TYR A O 1
ATOM 1132 N N . PRO A 1 136 ? 8.332 8.856 -1.858 1.00 72.25 136 PRO A N 1
ATOM 1133 C CA . PRO A 1 136 ? 7.253 8.312 -2.659 1.00 72.25 136 PRO A CA 1
ATOM 1134 C C . PRO A 1 136 ? 5.949 8.319 -1.851 1.00 72.25 136 PRO A C 1
ATOM 1136 O O . PRO A 1 136 ? 5.855 7.694 -0.798 1.00 72.25 136 PRO A O 1
ATOM 1139 N N . ASN A 1 137 ? 4.928 8.984 -2.372 1.00 74.31 137 ASN A N 1
ATOM 1140 C CA . ASN A 1 137 ? 3.541 8.818 -1.964 1.00 74.31 137 ASN A CA 1
ATOM 1141 C C . ASN A 1 137 ? 2.903 7.742 -2.855 1.00 74.31 137 ASN A C 1
ATOM 1143 O O . ASN A 1 137 ? 2.784 7.933 -4.066 1.00 74.31 137 ASN A O 1
ATOM 1147 N N . MET A 1 138 ? 2.541 6.598 -2.276 1.00 81.31 138 MET A N 1
ATOM 1148 C CA . MET A 1 138 ? 1.970 5.458 -2.999 1.00 81.31 138 MET A CA 1
ATOM 1149 C C . MET A 1 138 ? 0.527 5.226 -2.565 1.00 81.31 138 MET A C 1
ATOM 1151 O O . MET A 1 138 ? 0.253 5.162 -1.373 1.00 81.31 138 MET A O 1
ATOM 1155 N N . VAL A 1 139 ? -0.388 5.039 -3.513 1.00 82.56 139 VAL A N 1
ATOM 1156 C CA . VAL A 1 139 ? -1.811 4.794 -3.242 1.00 82.56 139 VAL A CA 1
ATOM 1157 C C . VAL A 1 139 ? -2.310 3.651 -4.114 1.00 82.56 139 VAL A C 1
ATOM 1159 O O . VAL A 1 139 ? -2.037 3.606 -5.313 1.00 82.56 139 VAL A O 1
ATOM 1162 N N . LEU A 1 140 ? -3.091 2.745 -3.526 1.00 84.75 140 LEU A N 1
ATOM 1163 C CA . LEU A 1 140 ? -3.865 1.756 -4.274 1.00 84.75 140 LEU A CA 1
ATOM 1164 C C . LEU A 1 140 ? -5.322 2.208 -4.333 1.00 84.75 140 LEU A C 1
ATOM 1166 O O . LEU A 1 140 ? -6.023 2.265 -3.321 1.00 84.75 140 LEU A O 1
ATOM 1170 N N . LEU A 1 141 ? -5.786 2.528 -5.533 1.00 84.75 141 LEU A N 1
ATOM 1171 C CA . LEU A 1 141 ? -7.176 2.872 -5.794 1.00 84.75 141 LEU A CA 1
ATOM 1172 C C . LEU A 1 141 ? -7.901 1.635 -6.309 1.00 84.75 141 LEU A C 1
ATOM 1174 O O . LEU A 1 141 ? -7.527 1.088 -7.341 1.00 84.75 141 LEU A O 1
ATOM 1178 N N . TYR A 1 142 ? -8.932 1.180 -5.608 1.00 85.56 142 TYR A N 1
ATOM 1179 C CA . TYR A 1 142 ? -9.740 0.077 -6.110 1.00 85.56 142 TYR A CA 1
ATOM 1180 C C . TYR A 1 142 ? -10.524 0.494 -7.360 1.00 85.56 142 TYR A C 1
ATOM 1182 O O . TYR A 1 142 ? -11.140 1.555 -7.374 1.00 85.56 142 TYR A O 1
ATOM 1190 N N . LYS A 1 143 ? -10.510 -0.349 -8.396 1.00 84.12 143 LYS A N 1
ATOM 1191 C CA . LYS A 1 143 ? -11.215 -0.120 -9.666 1.00 84.12 143 LYS A CA 1
ATOM 1192 C C . LYS A 1 143 ? -12.715 -0.400 -9.600 1.00 84.12 143 LYS A C 1
ATOM 1194 O O . LYS A 1 143 ? -13.432 0.025 -10.496 1.00 84.12 143 LYS A O 1
ATOM 1199 N N . GLY A 1 144 ? -13.154 -1.230 -8.651 1.00 70.88 144 GLY A N 1
ATOM 1200 C CA . GLY A 1 144 ? -14.491 -1.822 -8.699 1.00 70.88 144 GLY A CA 1
ATOM 1201 C C . GLY A 1 144 ? -15.606 -0.778 -8.682 1.00 70.88 144 GLY A C 1
ATOM 1202 O O . GLY A 1 144 ? -15.468 0.239 -8.007 1.00 70.88 144 GLY A O 1
ATOM 1203 N N . ASN A 1 145 ? -16.659 -1.088 -9.448 1.00 51.72 145 ASN A N 1
ATOM 1204 C CA . ASN A 1 14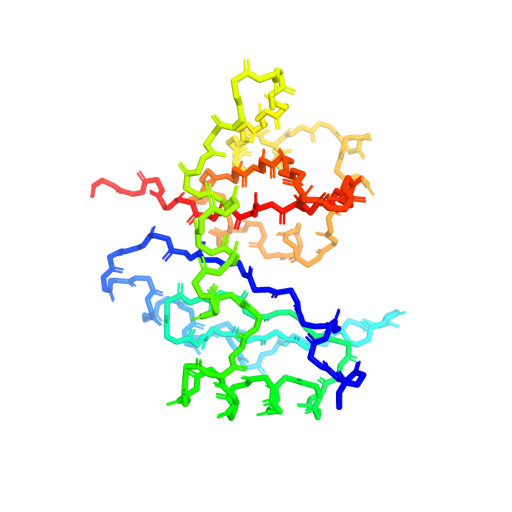5 ? -17.827 -0.255 -9.763 1.00 51.72 145 ASN A CA 1
ATOM 1205 C C . ASN A 1 145 ? -18.307 0.679 -8.649 1.00 51.72 145 ASN A C 1
ATOM 1207 O O . ASN A 1 145 ? -18.534 0.186 -7.517 1.00 51.72 145 ASN A O 1
#

Foldseek 3Di:
DVLQVQKDKAAEDDDPVLVVVCVVVQPDDQDPPQGWHWDDDPRIIIIGSDPVSVVVNNVCVVVLNHPCSDPQNVVQVVPPDPPDKDKDKDQLLVQLVDPPPRCVVPPVVCNVVSVSLNQWIWMWTWTAGPVRDTDIRIYTYGNDD

Organism: NCBI:txid433724

Secondary structure (DSSP, 8-state):
-TTGGG-EEEEEE--THHHHHHHTTTT----TTS--EEEEETTEEEEESSHHHHHHHHHHHTTT-SSTTSHHHHHHHHS--SS---EEEEEHHHHHTS-TTSGGGS-HHHHHTHHHHTTEEEEEEEEE-TT--EEEEEEEEE---